Protein AF-A0A6I1W2P9-F1 (afdb_monomer_lite)

Radius of gyration: 12.41 Å; chains: 1; bounding box: 27×27×30 Å

Secondary structure (DSSP, 8-state):
--S-GGGS-HHHHHHHHHSSEEEES-HHHHHHHHHHTT--PPEEE--GGGHHHHHHHHHHHHHTT--EEEE-SSSSTT-

Sequence (79 aa):
PIGNLDDISARALKVLREVSLIAAEDTRHSLRLMQHFGIATPLGACHEHNERDEGNRFIQRLLAGEDVALISDAGTPLI

Foldseek 3Di:
DAPDLVPDDPVNLVLLQQFQEEEEQDPVLVVVSCVVSVRPRYYDYDYPVPCVPVVVVVVVCVVVVTGYHYDYSDDDPPD

Structure (mmCIF, N/CA/C/O backbone):
data_AF-A0A6I1W2P9-F1
#
_entry.id   AF-A0A6I1W2P9-F1
#
loop_
_atom_site.group_PDB
_atom_site.id
_atom_site.type_symbol
_atom_site.label_atom_id
_atom_site.label_alt_id
_atom_site.label_comp_id
_atom_site.label_asym_id
_atom_site.label_entity_id
_atom_site.label_seq_id
_atom_site.pdbx_PDB_ins_code
_atom_site.Cartn_x
_atom_site.Cartn_y
_atom_site.Cartn_z
_atom_site.occupancy
_atom_site.B_iso_or_equiv
_atom_site.auth_seq_id
_atom_site.auth_comp_id
_atom_site.auth_asym_id
_atom_site.auth_atom_id
_atom_site.pdbx_PDB_model_num
ATOM 1 N N . PRO A 1 1 ? 8.640 2.584 -4.935 1.00 83.50 1 PRO A N 1
ATOM 2 C CA . PRO A 1 1 ? 9.998 2.182 -5.388 1.00 83.50 1 PRO A CA 1
ATOM 3 C C . PRO A 1 1 ? 10.963 3.367 -5.341 1.00 83.50 1 PRO A C 1
ATOM 5 O O . PRO A 1 1 ? 10.482 4.494 -5.324 1.00 83.50 1 PRO A O 1
ATOM 8 N N . ILE A 1 2 ? 12.281 3.150 -5.322 1.00 83.44 2 ILE A N 1
ATOM 9 C CA . ILE A 1 2 ? 13.270 4.246 -5.281 1.00 83.44 2 ILE A CA 1
ATOM 10 C C . ILE A 1 2 ? 13.720 4.563 -6.715 1.00 83.44 2 ILE A C 1
ATOM 12 O O . ILE A 1 2 ? 14.835 4.263 -7.126 1.00 83.44 2 ILE A O 1
ATOM 16 N N . GLY A 1 3 ? 12.803 5.120 -7.507 1.00 83.00 3 GLY A N 1
ATOM 17 C CA . GLY A 1 3 ? 13.061 5.561 -8.883 1.00 83.00 3 GLY A CA 1
ATOM 18 C C . GLY A 1 3 ? 12.524 4.627 -9.968 1.00 83.00 3 GLY A C 1
ATOM 19 O O . GLY A 1 3 ? 11.804 5.095 -10.845 1.00 83.00 3 GLY A O 1
ATOM 20 N N . ASN A 1 4 ? 12.807 3.323 -9.909 1.00 88.38 4 ASN A N 1
ATOM 21 C CA . ASN A 1 4 ? 12.315 2.374 -10.914 1.00 88.38 4 ASN A CA 1
ATOM 22 C C . ASN A 1 4 ? 10.972 1.752 -10.500 1.00 88.38 4 ASN A C 1
ATOM 24 O O . ASN A 1 4 ? 10.883 1.087 -9.471 1.00 88.38 4 ASN A O 1
ATOM 28 N N . LEU A 1 5 ? 9.922 1.952 -11.301 1.00 88.88 5 LEU A N 1
ATOM 29 C CA . LEU A 1 5 ? 8.580 1.438 -11.001 1.00 88.88 5 LEU A CA 1
ATOM 30 C C . LEU A 1 5 ? 8.532 -0.095 -10.974 1.00 88.88 5 LEU A C 1
ATOM 32 O O . LEU A 1 5 ? 7.815 -0.646 -10.139 1.00 88.88 5 LEU A O 1
ATOM 36 N N . ASP A 1 6 ? 9.347 -0.764 -11.792 1.00 90.31 6 ASP A N 1
ATOM 37 C CA . ASP A 1 6 ? 9.389 -2.229 -11.895 1.00 90.31 6 ASP A CA 1
ATOM 38 C C . ASP A 1 6 ? 9.972 -2.914 -10.649 1.00 90.31 6 ASP A C 1
ATOM 40 O O . ASP A 1 6 ? 9.797 -4.117 -10.461 1.00 90.31 6 ASP A O 1
ATOM 44 N N . ASP A 1 7 ? 10.606 -2.157 -9.748 1.00 92.06 7 ASP A N 1
ATOM 45 C CA . ASP A 1 7 ? 11.132 -2.698 -8.492 1.00 92.06 7 ASP A CA 1
ATOM 46 C C . ASP A 1 7 ? 10.018 -2.957 -7.457 1.00 92.06 7 ASP A C 1
ATOM 48 O O . ASP A 1 7 ? 10.273 -3.477 -6.365 1.00 92.06 7 ASP A O 1
ATOM 52 N N . ILE A 1 8 ? 8.765 -2.580 -7.747 1.00 93.56 8 ILE A N 1
ATOM 53 C CA . ILE A 1 8 ? 7.648 -2.905 -6.862 1.00 93.56 8 ILE A CA 1
ATOM 54 C C . ILE A 1 8 ? 7.369 -4.413 -6.883 1.00 93.56 8 ILE A C 1
ATOM 56 O O . ILE A 1 8 ? 7.169 -5.036 -7.922 1.00 93.56 8 ILE A O 1
ATOM 60 N N . SER A 1 9 ? 7.314 -5.027 -5.702 1.00 94.81 9 SER A N 1
ATOM 61 C CA . SER A 1 9 ? 7.020 -6.459 -5.624 1.00 94.81 9 SER A CA 1
ATOM 62 C C . SER A 1 9 ? 5.568 -6.769 -6.012 1.00 94.81 9 SER A C 1
ATOM 64 O O . SER A 1 9 ? 4.643 -6.024 -5.675 1.00 94.81 9 SER A O 1
ATOM 66 N N . ALA A 1 10 ? 5.340 -7.945 -6.604 1.00 96.25 10 ALA A N 1
ATOM 67 C CA . ALA A 1 10 ? 3.991 -8.448 -6.884 1.00 96.25 10 ALA A CA 1
ATOM 68 C C . ALA A 1 10 ? 3.106 -8.511 -5.622 1.00 96.25 10 ALA A C 1
ATOM 70 O O . ALA A 1 10 ? 1.905 -8.255 -5.683 1.00 96.25 10 ALA A O 1
ATOM 71 N N . ARG A 1 11 ? 3.703 -8.796 -4.454 1.00 96.81 11 ARG A N 1
ATOM 72 C CA . ARG A 1 11 ? 2.994 -8.782 -3.167 1.00 96.81 11 ARG A CA 1
ATOM 73 C C . ARG A 1 11 ? 2.530 -7.377 -2.787 1.00 96.81 11 ARG A C 1
ATOM 75 O O . ARG A 1 11 ? 1.401 -7.239 -2.335 1.00 96.81 11 ARG A O 1
ATOM 82 N N . ALA A 1 12 ? 3.363 -6.354 -2.977 1.00 95.81 12 ALA A N 1
ATOM 83 C CA . ALA A 1 12 ? 2.969 -4.973 -2.705 1.00 95.81 12 ALA A CA 1
ATOM 84 C C . ALA A 1 12 ? 1.798 -4.556 -3.605 1.00 95.81 12 ALA A C 1
ATOM 86 O O . ALA A 1 12 ? 0.804 -4.047 -3.102 1.00 95.81 12 ALA A O 1
ATOM 87 N N . LEU A 1 13 ? 1.860 -4.865 -4.905 1.00 96.88 13 LEU A N 1
ATOM 88 C CA . LEU A 1 13 ? 0.751 -4.600 -5.829 1.00 96.88 13 LEU A CA 1
ATOM 89 C C . LEU A 1 13 ? -0.544 -5.299 -5.408 1.00 96.88 13 LEU A C 1
ATOM 91 O O . LEU A 1 13 ? -1.608 -4.688 -5.466 1.00 96.88 13 LEU A O 1
ATOM 95 N N . LYS A 1 14 ? -0.457 -6.563 -4.976 1.00 98.12 14 LYS A N 1
ATOM 96 C CA . LYS A 1 14 ? -1.608 -7.315 -4.468 1.00 98.12 14 LYS A CA 1
ATOM 97 C C . LYS A 1 14 ? -2.220 -6.627 -3.246 1.00 98.12 14 LYS A C 1
ATOM 99 O O . LYS A 1 14 ? -3.401 -6.307 -3.270 1.00 98.12 14 LYS A O 1
ATOM 104 N N . VAL A 1 15 ? -1.408 -6.337 -2.229 1.00 98.00 15 VAL A N 1
ATOM 105 C CA . VAL A 1 15 ? -1.866 -5.681 -0.994 1.00 98.00 15 VAL A CA 1
ATOM 106 C C . VAL A 1 15 ? -2.524 -4.338 -1.309 1.00 98.00 15 VAL A C 1
ATOM 108 O O . VAL A 1 15 ? -3.653 -4.102 -0.898 1.00 98.00 15 VAL A O 1
ATOM 111 N N . LEU A 1 16 ? -1.879 -3.485 -2.107 1.00 97.56 16 LEU A N 1
ATOM 112 C CA . LEU A 1 16 ? -2.409 -2.159 -2.440 1.00 97.56 16 LEU A CA 1
ATOM 113 C C . LEU A 1 16 ? -3.748 -2.213 -3.193 1.00 97.56 16 LEU A C 1
ATOM 115 O O . LEU A 1 16 ? -4.511 -1.256 -3.122 1.00 97.56 16 LEU A O 1
ATOM 119 N N . ARG A 1 17 ? -4.057 -3.314 -3.891 1.00 97.94 17 ARG A N 1
ATOM 120 C CA . ARG A 1 17 ? -5.350 -3.536 -4.562 1.00 97.94 17 ARG A CA 1
ATOM 121 C C . ARG A 1 17 ? -6.440 -4.092 -3.645 1.00 97.94 17 ARG A C 1
ATOM 123 O O . ARG A 1 17 ? -7.610 -3.937 -3.972 1.00 97.94 17 ARG A O 1
ATOM 130 N N . GLU A 1 18 ? -6.067 -4.777 -2.569 1.00 97.75 18 GLU A N 1
ATOM 131 C CA . GLU A 1 18 ? -6.997 -5.494 -1.685 1.00 97.75 18 GLU A CA 1
ATOM 132 C C . GLU A 1 18 ? -7.390 -4.678 -0.448 1.00 97.75 18 GLU A C 1
ATOM 134 O O . GLU A 1 18 ? -8.500 -4.836 0.056 1.00 97.75 18 GLU A O 1
ATOM 139 N N . VAL A 1 19 ? -6.509 -3.795 0.033 1.00 97.94 19 VAL A N 1
ATOM 140 C CA . VAL A 1 19 ? -6.805 -2.947 1.196 1.00 97.94 19 VAL A CA 1
ATOM 141 C C . VAL A 1 19 ? -7.934 -1.958 0.911 1.00 97.94 19 VAL A C 1
ATOM 143 O O . VAL A 1 19 ? -8.135 -1.507 -0.214 1.00 97.94 19 VAL A O 1
ATOM 146 N N . SER A 1 20 ? -8.647 -1.558 1.961 1.00 96.94 20 SER A N 1
ATOM 147 C CA . SER A 1 20 ? -9.750 -0.593 1.865 1.00 96.94 20 SER A CA 1
ATOM 148 C C . SER A 1 20 ? -9.262 0.860 1.795 1.00 96.94 20 SER A C 1
ATOM 150 O O . SER A 1 20 ? -10.035 1.770 1.474 1.00 96.94 20 SER A O 1
ATOM 152 N N . LEU A 1 21 ? -7.993 1.108 2.133 1.00 95.69 21 LEU A N 1
ATOM 153 C CA . LEU A 1 21 ? -7.350 2.419 2.079 1.00 95.69 21 LEU A CA 1
ATOM 154 C C . LEU A 1 21 ? -5.840 2.296 1.936 1.00 95.69 21 LEU A C 1
ATOM 156 O O . LEU A 1 21 ? -5.219 1.441 2.566 1.00 95.69 21 LEU A O 1
ATOM 160 N N . ILE A 1 22 ? -5.251 3.239 1.210 1.00 95.75 22 ILE A N 1
ATOM 161 C CA . ILE A 1 22 ? -3.813 3.481 1.223 1.00 95.75 22 ILE A CA 1
ATOM 162 C C . ILE A 1 22 ? -3.561 4.807 1.945 1.00 95.75 22 ILE A C 1
ATOM 164 O O . ILE A 1 22 ? -3.907 5.874 1.442 1.00 95.75 22 ILE A O 1
ATOM 168 N N . ALA A 1 23 ? -2.975 4.742 3.135 1.00 93.31 23 ALA A N 1
ATOM 169 C CA . ALA A 1 23 ? -2.398 5.886 3.820 1.00 93.31 23 ALA A CA 1
ATOM 170 C C . ALA A 1 23 ? -1.038 6.204 3.183 1.00 93.31 23 ALA A C 1
ATOM 172 O O . ALA A 1 23 ? -0.157 5.346 3.134 1.00 93.31 23 ALA A O 1
ATOM 173 N N . ALA A 1 24 ? -0.877 7.415 2.663 1.00 91.62 24 ALA A N 1
ATOM 174 C CA . ALA A 1 24 ? 0.320 7.838 1.948 1.00 91.62 24 ALA A CA 1
ATOM 175 C C . ALA A 1 24 ? 0.889 9.124 2.540 1.00 91.62 24 ALA A C 1
ATOM 177 O O . ALA A 1 24 ? 0.119 10.022 2.886 1.00 91.62 24 ALA A O 1
ATOM 178 N N . GLU A 1 25 ? 2.219 9.210 2.589 1.00 87.81 25 GLU A N 1
ATOM 179 C CA . GLU A 1 25 ? 2.942 10.433 2.940 1.00 87.81 25 GLU A CA 1
ATOM 180 C C . GLU A 1 25 ? 2.587 11.556 1.961 1.00 87.81 25 GLU A C 1
ATOM 182 O O . GLU A 1 25 ? 1.804 12.405 2.346 1.00 87.81 25 GLU A O 1
ATOM 187 N N . ASP A 1 26 ? 2.989 11.540 0.683 1.00 88.94 26 ASP A N 1
ATOM 188 C CA . ASP A 1 26 ? 2.439 12.444 -0.341 1.00 88.94 26 ASP A CA 1
ATOM 189 C C . ASP A 1 26 ? 1.454 11.709 -1.269 1.00 88.94 26 ASP A C 1
ATOM 191 O O . ASP A 1 26 ? 1.802 10.887 -2.130 1.00 88.94 26 ASP A O 1
ATOM 195 N N . THR A 1 27 ? 0.169 12.052 -1.141 1.00 91.19 27 THR A N 1
ATOM 196 C CA . THR A 1 27 ? -0.900 11.495 -1.987 1.00 91.19 27 THR A CA 1
ATOM 197 C C . THR A 1 27 ? -0.752 11.860 -3.465 1.00 91.19 27 THR A C 1
ATOM 199 O O . THR A 1 27 ? -1.164 11.080 -4.322 1.00 91.19 27 THR A O 1
ATOM 202 N N . ARG A 1 28 ? -0.133 12.997 -3.807 1.00 90.19 28 ARG A N 1
ATOM 203 C CA . ARG A 1 28 ? 0.082 13.431 -5.199 1.00 90.19 28 ARG A CA 1
ATOM 204 C C . ARG A 1 28 ? 1.167 12.599 -5.867 1.00 90.19 28 ARG A C 1
ATOM 206 O O . ARG A 1 28 ? 1.029 12.257 -7.043 1.00 90.19 28 ARG A O 1
ATOM 213 N N . HIS A 1 29 ? 2.225 12.263 -5.127 1.00 89.81 29 HIS A N 1
ATOM 214 C CA . HIS A 1 29 ? 3.262 11.349 -5.602 1.00 89.81 29 HIS A CA 1
ATOM 215 C C . HIS A 1 29 ? 2.682 9.942 -5.766 1.00 89.81 29 HIS A C 1
ATOM 217 O O . HIS A 1 29 ? 2.747 9.346 -6.846 1.00 89.81 29 HIS A O 1
ATOM 223 N N . SER A 1 30 ? 2.025 9.455 -4.715 1.00 92.81 30 SER A N 1
ATOM 224 C CA . SER A 1 30 ? 1.434 8.118 -4.664 1.00 92.81 30 SER A CA 1
ATOM 225 C C . SER A 1 30 ? 0.364 7.897 -5.734 1.00 92.81 30 SER A C 1
ATOM 227 O O . SER A 1 30 ? 0.282 6.810 -6.303 1.00 92.81 30 SER A O 1
ATOM 229 N N . LEU A 1 31 ? -0.409 8.928 -6.093 1.00 94.31 31 LEU A N 1
ATOM 230 C CA . LEU A 1 31 ? -1.419 8.841 -7.149 1.00 94.31 31 LEU A CA 1
ATOM 231 C C . LEU A 1 31 ? -0.822 8.420 -8.497 1.00 94.31 31 LEU A C 1
ATOM 233 O O . LEU A 1 31 ? -1.436 7.630 -9.211 1.00 94.31 31 LEU A O 1
ATOM 237 N N . ARG A 1 32 ? 0.383 8.888 -8.841 1.00 92.62 32 ARG A N 1
ATOM 238 C CA . ARG A 1 32 ? 1.051 8.499 -10.096 1.00 92.62 32 ARG A CA 1
ATOM 239 C C . ARG A 1 32 ? 1.413 7.018 -10.100 1.00 92.62 32 ARG A C 1
ATOM 241 O O . ARG A 1 32 ? 1.206 6.343 -11.105 1.00 92.62 32 ARG A O 1
ATOM 248 N N . LEU A 1 33 ? 1.905 6.511 -8.968 1.00 93.19 33 LEU A N 1
ATOM 249 C CA . LEU A 1 33 ? 2.193 5.090 -8.782 1.00 93.19 33 LEU A CA 1
ATOM 250 C C . LEU A 1 33 ? 0.910 4.255 -8.925 1.00 93.19 33 LEU A C 1
ATOM 252 O O . LEU A 1 33 ? 0.905 3.252 -9.636 1.00 93.19 33 LEU A O 1
ATOM 256 N N . MET A 1 34 ? -0.189 4.698 -8.308 1.00 96.31 34 MET A N 1
ATOM 257 C CA . MET A 1 34 ? -1.478 4.006 -8.396 1.00 96.31 34 MET A CA 1
ATOM 258 C C . MET A 1 34 ? -2.007 3.980 -9.831 1.00 96.31 34 MET A C 1
ATOM 260 O O . MET A 1 34 ? -2.413 2.925 -10.314 1.00 96.31 34 MET A O 1
ATOM 264 N N . GLN A 1 35 ? -1.946 5.110 -10.539 1.00 95.56 35 GLN A N 1
ATOM 265 C CA . GLN A 1 35 ? -2.359 5.213 -11.940 1.00 95.56 35 GLN A CA 1
ATOM 266 C C . GLN A 1 35 ? -1.531 4.304 -12.852 1.00 95.56 35 GLN A C 1
ATOM 268 O O . GLN A 1 35 ? -2.104 3.607 -13.686 1.00 95.56 35 GLN A O 1
ATOM 273 N N . HIS A 1 36 ? -0.208 4.265 -12.665 1.00 95.19 36 HIS A N 1
ATOM 274 C CA . HIS A 1 36 ? 0.680 3.407 -13.449 1.00 95.19 36 HIS A CA 1
ATOM 275 C C . HIS A 1 36 ? 0.302 1.923 -13.329 1.00 95.19 36 HIS A C 1
ATOM 277 O O . HIS A 1 36 ? 0.275 1.208 -14.326 1.00 95.19 36 HIS A O 1
ATOM 283 N N . PHE A 1 37 ? -0.050 1.473 -12.122 1.00 96.19 37 PHE A N 1
ATOM 284 C CA . PHE A 1 37 ? -0.429 0.084 -11.862 1.00 96.19 37 PHE A CA 1
ATOM 285 C C . PHE A 1 37 ? -1.937 -0.186 -11.927 1.00 96.19 37 PHE A C 1
ATOM 287 O O . PHE A 1 37 ? -2.354 -1.303 -11.618 1.00 96.19 37 PHE A O 1
ATOM 294 N N . GLY A 1 38 ? -2.766 0.790 -12.313 1.00 97.00 38 GLY A N 1
ATOM 295 C CA . GLY A 1 38 ? -4.225 0.641 -12.382 1.00 97.00 38 GLY A CA 1
ATOM 296 C C . GLY A 1 38 ? -4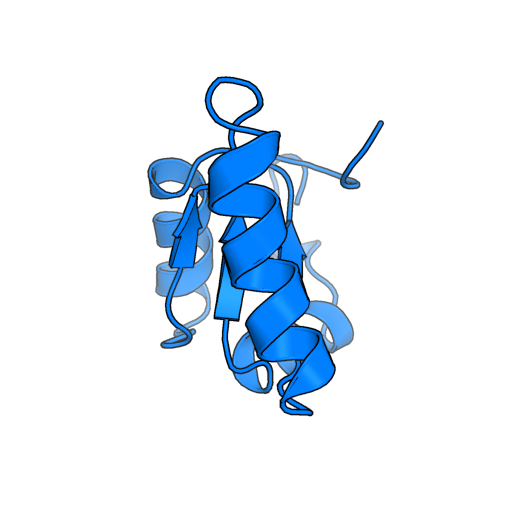.874 0.290 -11.037 1.00 97.00 38 GLY A C 1
ATOM 297 O O . GLY A 1 38 ? -5.797 -0.523 -10.990 1.00 97.00 38 GLY A O 1
ATOM 298 N N . ILE A 1 39 ? -4.356 0.839 -9.938 1.00 97.75 39 ILE A N 1
ATOM 299 C CA . ILE A 1 39 ? -4.873 0.627 -8.582 1.00 97.75 39 ILE A CA 1
ATOM 300 C C . ILE A 1 39 ? -5.935 1.694 -8.296 1.00 97.75 39 ILE A C 1
ATOM 302 O O . ILE A 1 39 ? -5.650 2.887 -8.358 1.00 97.75 39 ILE A O 1
ATOM 306 N N . ALA A 1 40 ? -7.161 1.260 -7.992 1.00 97.44 40 ALA A N 1
ATOM 307 C CA . ALA A 1 40 ? -8.308 2.142 -7.738 1.00 97.44 40 ALA A CA 1
ATOM 308 C C . ALA A 1 40 ? -8.564 2.414 -6.244 1.00 97.44 40 ALA A C 1
ATOM 310 O O . ALA A 1 40 ? -9.491 3.144 -5.894 1.00 97.44 40 ALA A O 1
ATOM 311 N N . THR A 1 41 ? -7.767 1.810 -5.366 1.00 97.81 41 THR A N 1
ATOM 312 C CA . THR A 1 41 ? -7.890 1.937 -3.915 1.00 97.81 41 THR A CA 1
ATOM 313 C C . THR A 1 41 ? -7.754 3.399 -3.476 1.00 97.81 41 THR A C 1
ATOM 315 O O . THR A 1 41 ? -6.827 4.083 -3.921 1.00 97.81 41 THR A O 1
ATOM 318 N N . PRO A 1 42 ? -8.650 3.907 -2.610 1.00 95.81 42 PRO A N 1
ATOM 319 C CA . PRO A 1 42 ? -8.623 5.303 -2.196 1.00 95.81 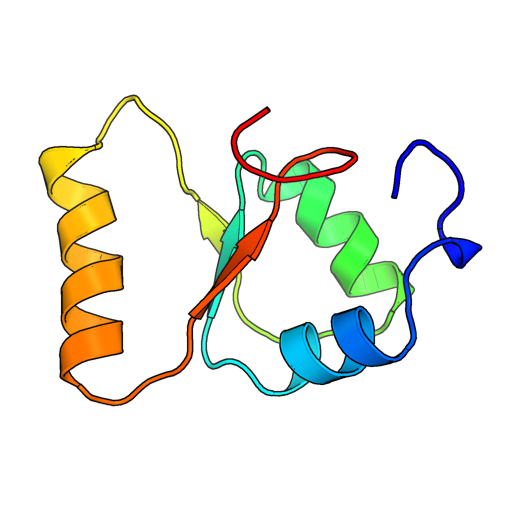42 PRO A CA 1
ATOM 320 C C . PRO A 1 42 ? -7.360 5.644 -1.397 1.00 95.81 42 PRO A C 1
ATOM 322 O O . PRO A 1 42 ? -6.917 4.875 -0.541 1.00 95.81 42 PRO A O 1
ATOM 325 N N . LEU A 1 43 ? -6.824 6.840 -1.652 1.00 94.44 43 LEU A N 1
ATOM 326 C CA . LEU A 1 43 ? -5.679 7.408 -0.941 1.00 94.44 43 LEU A CA 1
ATOM 327 C C . LEU A 1 43 ? -6.144 8.317 0.203 1.00 94.44 43 LEU A C 1
ATOM 329 O O . LEU A 1 43 ? -7.049 9.134 0.038 1.00 94.44 43 LEU A O 1
ATOM 333 N N . GLY A 1 44 ? -5.497 8.195 1.358 1.00 91.31 44 GLY A N 1
ATOM 334 C CA . GLY A 1 44 ? -5.613 9.110 2.486 1.00 91.31 44 GLY A CA 1
ATOM 335 C C . GLY A 1 44 ? -4.253 9.713 2.810 1.00 91.31 44 GLY A C 1
ATOM 336 O O . GLY A 1 44 ? -3.268 8.986 2.881 1.00 91.31 44 GLY A O 1
ATOM 337 N N . ALA A 1 45 ? -4.194 11.028 3.009 1.00 89.06 45 ALA A N 1
ATOM 338 C CA . ALA A 1 45 ? -2.963 11.682 3.431 1.00 89.06 45 ALA A CA 1
ATOM 339 C C . ALA A 1 45 ? -2.622 11.304 4.878 1.00 89.06 45 ALA A C 1
ATOM 341 O O . ALA A 1 45 ? -3.488 11.341 5.752 1.00 89.06 45 ALA A O 1
ATOM 342 N N . CYS A 1 46 ? -1.365 10.947 5.111 1.00 81.38 46 CYS A N 1
ATOM 343 C CA . CYS A 1 46 ? -0.802 10.653 6.418 1.00 81.38 46 CYS A CA 1
ATOM 344 C C . CYS A 1 46 ? 0.355 11.631 6.655 1.00 81.38 46 CYS A C 1
ATOM 346 O O . CYS A 1 46 ? 1.499 11.333 6.328 1.00 81.38 46 CYS A O 1
ATOM 348 N N . HIS A 1 47 ? 0.043 12.826 7.165 1.00 71.50 47 HIS A N 1
ATOM 349 C CA . HIS A 1 47 ? 1.033 13.867 7.453 1.00 71.50 47 HIS A CA 1
ATOM 350 C C . HIS A 1 47 ? 1.108 14.159 8.957 1.00 71.50 47 HIS A C 1
ATOM 352 O O . HIS A 1 47 ? 0.077 14.244 9.629 1.00 71.50 47 HIS A O 1
ATOM 358 N N . GLU A 1 48 ? 2.319 14.413 9.456 1.00 58.34 48 GLU A N 1
ATOM 359 C CA . GLU A 1 48 ? 2.624 14.697 10.870 1.00 58.34 48 GLU A CA 1
ATOM 360 C C . GLU A 1 48 ? 1.896 15.933 11.439 1.00 58.34 48 GLU A C 1
ATOM 362 O O . GLU A 1 48 ? 1.737 16.080 12.647 1.00 58.34 48 GLU A O 1
ATOM 367 N N . HIS A 1 49 ? 1.384 16.836 10.597 1.00 54.16 49 HIS A N 1
ATOM 368 C CA . HIS A 1 49 ? 0.709 18.054 11.066 1.00 54.16 49 HIS A CA 1
ATOM 369 C C . HIS A 1 49 ? -0.691 17.834 11.661 1.00 54.16 49 HIS A C 1
ATOM 371 O O . HIS A 1 49 ? -1.291 18.798 12.131 1.00 54.16 49 HIS A O 1
ATOM 377 N N . ASN A 1 50 ? -1.203 16.597 11.680 1.00 53.12 50 ASN A N 1
ATOM 378 C CA . ASN A 1 50 ? -2.512 16.272 12.258 1.00 53.12 50 ASN A CA 1
ATOM 379 C C . ASN A 1 50 ? -2.540 14.905 12.984 1.00 53.12 50 ASN A C 1
ATOM 381 O O . ASN A 1 50 ? -3.573 14.235 13.008 1.00 53.12 50 ASN A O 1
ATOM 385 N N . GLU A 1 51 ? -1.414 14.478 13.575 1.00 54.50 51 GLU A N 1
ATOM 386 C CA . GLU A 1 51 ? -1.203 13.133 14.157 1.00 54.50 51 GLU A CA 1
ATOM 387 C C . GLU A 1 51 ? 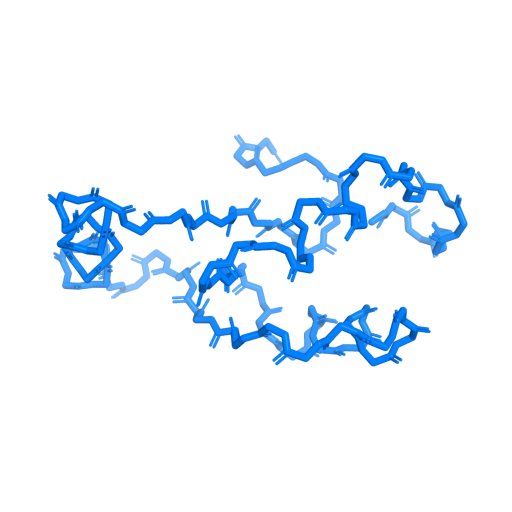-2.336 12.624 15.060 1.00 54.50 51 GLU A C 1
ATOM 389 O O . GLU A 1 51 ? -2.697 11.447 14.995 1.00 54.50 51 GLU A O 1
ATOM 394 N N . ARG A 1 52 ? -2.923 13.493 15.894 1.00 57.94 52 ARG A N 1
ATOM 395 C CA . ARG A 1 52 ? -4.008 13.090 16.802 1.00 57.94 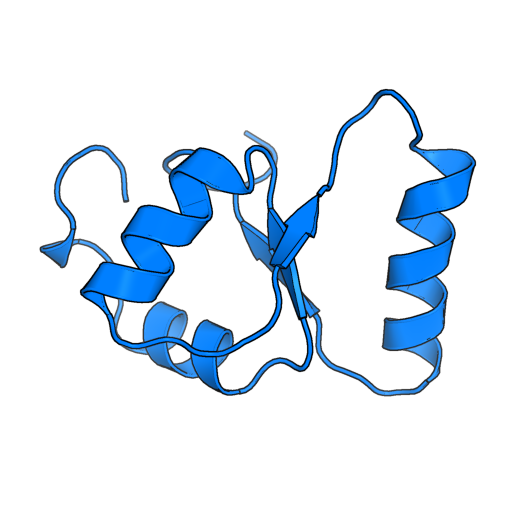52 ARG A CA 1
ATOM 396 C C . ARG A 1 52 ? -5.339 12.856 16.093 1.00 57.94 52 ARG A C 1
ATOM 398 O O . ARG A 1 52 ? -6.066 11.956 16.502 1.00 57.94 52 ARG A O 1
ATOM 405 N N . ASP A 1 53 ? -5.649 13.608 15.044 1.00 61.78 53 ASP A N 1
ATOM 406 C CA . ASP A 1 53 ? -6.965 13.552 14.399 1.00 61.78 53 ASP A CA 1
ATOM 407 C C . ASP A 1 53 ? -6.980 12.587 13.201 1.00 61.78 53 ASP A C 1
ATOM 409 O O . ASP A 1 53 ? -7.894 11.769 13.080 1.00 61.78 53 ASP A O 1
ATOM 413 N N . GLU A 1 54 ? -5.938 12.581 12.363 1.00 66.00 54 GLU A N 1
ATOM 414 C CA . GLU A 1 54 ? -5.846 11.658 11.216 1.00 66.00 54 GLU A CA 1
ATOM 415 C C . GLU A 1 54 ? -5.443 10.239 11.636 1.00 66.00 54 GLU A C 1
ATOM 417 O O . GLU A 1 54 ? -5.979 9.262 11.105 1.00 66.00 54 GLU A O 1
ATOM 422 N N . GLY A 1 55 ? -4.574 10.098 12.645 1.00 71.62 55 GLY A N 1
ATOM 423 C CA . GLY A 1 55 ? -4.219 8.789 13.200 1.00 71.62 55 GLY A CA 1
ATOM 424 C C . GLY A 1 55 ? -5.444 8.057 13.749 1.00 71.62 55 GLY A C 1
ATOM 425 O O . GLY A 1 55 ? -5.645 6.871 13.479 1.00 71.62 55 GLY A O 1
ATOM 426 N N . ASN A 1 56 ? -6.334 8.790 14.427 1.00 79.31 56 ASN A N 1
ATOM 427 C CA . ASN A 1 56 ? -7.596 8.248 14.922 1.00 79.31 56 ASN A CA 1
ATOM 428 C C . ASN A 1 56 ? -8.488 7.724 13.792 1.00 79.31 56 ASN A C 1
ATOM 430 O O . ASN A 1 56 ? -9.097 6.668 13.951 1.00 79.31 56 ASN A O 1
ATOM 434 N N . ARG A 1 57 ? -8.539 8.391 12.633 1.00 83.94 57 ARG A N 1
ATOM 435 C CA . ARG A 1 57 ? -9.325 7.919 11.483 1.00 83.94 57 ARG A CA 1
ATOM 436 C C . ARG A 1 57 ? -8.843 6.559 10.980 1.00 83.94 57 ARG A C 1
ATOM 438 O O . ARG A 1 57 ? -9.671 5.686 10.722 1.00 83.94 57 ARG A O 1
ATOM 445 N N . PHE A 1 58 ? -7.531 6.354 10.864 1.00 87.12 58 PHE A N 1
ATOM 446 C CA . PHE A 1 58 ? -6.982 5.054 10.463 1.00 87.12 58 PHE A CA 1
ATOM 447 C C . PHE A 1 58 ? -7.225 3.986 11.531 1.00 87.12 58 PHE A C 1
ATOM 449 O O . PHE A 1 58 ? -7.668 2.890 11.199 1.00 87.12 58 PHE A O 1
ATOM 456 N N . ILE A 1 59 ? -7.024 4.323 12.810 1.00 88.38 59 ILE A N 1
ATOM 457 C CA . ILE A 1 59 ? -7.286 3.418 13.938 1.00 88.38 59 ILE A CA 1
ATOM 458 C C . ILE A 1 59 ? -8.749 2.965 13.952 1.00 88.38 59 ILE A C 1
ATOM 460 O O . ILE A 1 59 ? -9.007 1.777 14.106 1.00 88.38 59 ILE A O 1
ATOM 464 N N . GLN A 1 60 ? -9.712 3.869 13.750 1.00 90.81 60 GLN A N 1
ATOM 465 C CA . GLN A 1 60 ? -11.131 3.500 13.706 1.00 90.81 60 GLN A CA 1
ATOM 466 C C . GLN A 1 60 ? -11.444 2.519 12.570 1.00 90.81 60 GLN A C 1
ATOM 468 O O . GLN A 1 60 ? -12.206 1.580 12.779 1.00 90.81 60 GLN A O 1
ATOM 473 N N . ARG A 1 61 ? -10.827 2.681 11.392 1.00 91.44 61 ARG A N 1
ATOM 474 C CA . ARG A 1 61 ? -10.997 1.738 10.272 1.00 91.44 61 ARG A CA 1
ATOM 475 C C . ARG A 1 61 ? -10.393 0.370 10.577 1.00 91.44 61 ARG A C 1
ATOM 477 O O . ARG A 1 61 ? -11.051 -0.643 10.365 1.00 91.44 61 ARG A O 1
ATOM 484 N N . LEU A 1 62 ? -9.195 0.345 11.161 1.00 92.25 62 LEU A N 1
ATOM 485 C CA . LEU A 1 62 ? -8.560 -0.894 11.618 1.00 92.25 62 LEU A CA 1
ATOM 486 C C . LEU A 1 62 ? -9.416 -1.608 12.680 1.00 92.25 62 LEU A C 1
ATOM 488 O O . LEU A 1 62 ? -9.626 -2.814 12.597 1.00 92.25 62 LEU A O 1
ATOM 492 N N . LEU A 1 63 ? -9.964 -0.870 13.654 1.00 94.00 63 LEU A N 1
ATOM 493 C CA . LEU A 1 63 ? -10.863 -1.416 14.681 1.00 94.00 63 LEU A CA 1
ATOM 494 C C . LEU A 1 63 ? -12.20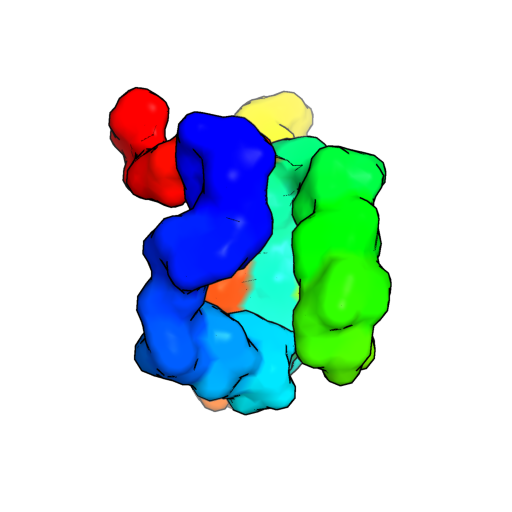3 -1.900 14.107 1.00 94.00 63 LEU A C 1
ATOM 496 O O . LEU A 1 63 ? -12.802 -2.818 14.664 1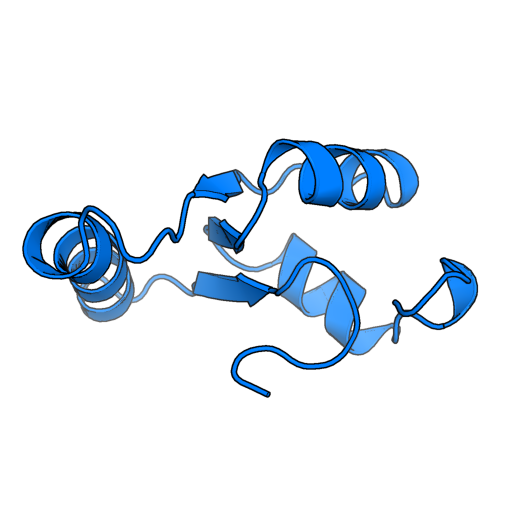.00 94.00 63 LEU A O 1
ATOM 500 N N . ALA A 1 64 ? -12.660 -1.322 12.994 1.00 95.38 64 ALA A N 1
ATOM 501 C CA . ALA A 1 64 ? -13.821 -1.791 12.240 1.00 95.38 64 ALA A CA 1
ATOM 502 C C . ALA A 1 64 ? -13.534 -3.050 11.393 1.00 95.38 64 ALA A C 1
ATOM 504 O O . ALA A 1 64 ? -14.452 -3.585 10.772 1.00 95.38 64 ALA A O 1
ATOM 505 N N . GLY A 1 65 ? -12.292 -3.549 11.392 1.00 94.75 65 GLY A N 1
ATOM 506 C CA . GLY A 1 65 ? -11.878 -4.744 10.655 1.00 94.75 65 GLY A CA 1
ATOM 507 C C . GLY A 1 65 ? -11.480 -4.478 9.203 1.00 94.75 65 GLY A C 1
ATOM 508 O O . GLY A 1 65 ? -11.396 -5.421 8.421 1.00 94.75 65 GLY A O 1
ATOM 509 N N . GLU A 1 66 ? -11.257 -3.217 8.826 1.00 96.50 66 GLU A N 1
ATOM 510 C CA . GLU A 1 66 ? -10.760 -2.867 7.499 1.00 96.50 66 GLU A CA 1
ATOM 511 C C . GLU A 1 66 ? -9.233 -2.913 7.442 1.00 96.50 66 GLU A C 1
ATOM 513 O O . GLU A 1 66 ? -8.547 -2.436 8.347 1.00 96.50 66 GLU A O 1
ATOM 518 N N . ASP A 1 67 ? -8.696 -3.388 6.320 1.00 96.81 67 ASP A N 1
ATOM 519 C CA . ASP A 1 67 ? -7.262 -3.336 6.059 1.00 96.81 67 ASP A CA 1
ATOM 520 C C . ASP A 1 67 ? -6.844 -1.966 5.503 1.00 96.81 67 ASP A C 1
ATOM 522 O O . ASP A 1 67 ? -7.463 -1.429 4.576 1.00 96.81 67 ASP A O 1
ATOM 526 N N . VAL A 1 68 ? -5.746 -1.422 6.035 1.00 95.00 68 VAL A N 1
ATOM 527 C CA . VAL A 1 68 ? -5.127 -0.162 5.596 1.00 95.00 68 VAL A CA 1
ATOM 528 C C . VAL A 1 68 ? -3.651 -0.411 5.287 1.00 95.00 68 VAL A C 1
ATOM 530 O O . VAL A 1 68 ? -2.918 -0.920 6.133 1.00 95.00 68 VAL A O 1
ATOM 533 N N . ALA A 1 69 ? -3.194 -0.032 4.092 1.00 95.12 69 ALA A N 1
ATOM 534 C CA . ALA A 1 69 ? -1.770 -0.036 3.753 1.00 95.12 69 ALA A CA 1
ATOM 535 C C . ALA A 1 69 ? -1.148 1.333 4.038 1.00 95.12 69 ALA A C 1
ATOM 537 O O . ALA A 1 69 ? -1.743 2.351 3.700 1.00 95.12 69 ALA A O 1
ATOM 538 N N . LEU A 1 70 ? 0.064 1.356 4.589 1.00 92.75 70 LEU A N 1
ATOM 539 C CA . LEU A 1 70 ? 0.871 2.567 4.744 1.00 92.75 70 LEU A CA 1
ATOM 540 C C . LEU A 1 70 ? 2.015 2.563 3.723 1.00 92.75 70 LEU A C 1
ATOM 542 O O . LEU A 1 70 ? 2.723 1.560 3.604 1.00 92.75 70 LEU A O 1
ATOM 546 N N . ILE A 1 71 ? 2.208 3.674 3.008 1.00 92.00 71 ILE A N 1
ATOM 547 C CA . ILE A 1 71 ? 3.305 3.872 2.049 1.00 92.00 71 ILE A CA 1
ATOM 548 C C . ILE A 1 71 ? 4.010 5.221 2.266 1.00 92.00 71 ILE A C 1
ATOM 550 O O . ILE A 1 71 ? 3.379 6.193 2.679 1.00 92.00 71 ILE A O 1
ATOM 554 N N . SER A 1 72 ? 5.305 5.275 1.949 1.00 87.81 72 SER A N 1
ATOM 555 C CA . SER A 1 72 ? 6.104 6.504 1.852 1.00 87.81 72 SER A CA 1
ATOM 556 C C . SER A 1 72 ? 6.341 6.885 0.390 1.00 87.81 72 SER A C 1
ATOM 558 O O . SER A 1 72 ? 6.093 6.087 -0.522 1.00 87.81 72 SER A O 1
ATOM 560 N N . ASP A 1 73 ? 6.853 8.094 0.166 1.00 77.94 73 ASP A N 1
ATOM 561 C CA . ASP A 1 73 ? 7.116 8.625 -1.177 1.00 77.94 73 ASP A CA 1
ATOM 562 C C . ASP A 1 73 ? 8.106 7.764 -1.973 1.00 77.94 73 ASP A C 1
ATOM 564 O O . ASP A 1 73 ? 7.941 7.541 -3.175 1.00 77.94 73 ASP A O 1
ATOM 568 N N . ALA A 1 74 ? 9.120 7.225 -1.299 1.00 72.56 74 ALA A N 1
ATOM 569 C CA . ALA A 1 74 ? 10.049 6.264 -1.867 1.00 72.56 74 ALA A CA 1
ATOM 570 C C . ALA A 1 74 ? 10.601 5.333 -0.782 1.00 72.56 74 ALA A C 1
ATOM 572 O O . ALA A 1 74 ? 10.819 5.731 0.357 1.00 72.56 74 ALA A O 1
ATOM 573 N N . GLY A 1 75 ? 10.891 4.087 -1.161 1.00 65.81 75 GLY A N 1
ATOM 574 C CA . GLY A 1 75 ? 11.545 3.129 -0.268 1.00 65.81 75 GLY A CA 1
ATOM 575 C C . GLY A 1 75 ? 10.616 2.539 0.793 1.00 65.81 75 GLY A C 1
ATOM 576 O O . GLY A 1 75 ? 9.524 2.071 0.468 1.00 65.81 75 GLY A O 1
ATOM 577 N N . THR A 1 76 ? 11.105 2.475 2.031 1.00 59.69 76 THR A N 1
ATOM 578 C CA . THR A 1 76 ? 10.437 1.811 3.156 1.00 59.69 76 THR A CA 1
ATOM 579 C C . THR A 1 76 ? 9.797 2.869 4.055 1.00 59.69 76 THR A C 1
ATOM 581 O O . THR A 1 76 ? 10.503 3.784 4.466 1.00 59.69 76 THR A O 1
ATOM 584 N N . PRO A 1 77 ? 8.504 2.758 4.397 1.00 61.88 77 PRO A N 1
ATOM 585 C CA . PRO A 1 77 ? 7.878 3.670 5.352 1.00 61.88 77 PRO A CA 1
ATOM 586 C C . PRO A 1 77 ? 8.602 3.679 6.709 1.00 61.88 77 PRO A C 1
ATOM 588 O O . PRO A 1 77 ? 9.074 2.629 7.148 1.00 61.88 77 PRO A O 1
ATOM 591 N N . LEU A 1 78 ? 8.599 4.832 7.393 1.00 55.16 78 LEU A N 1
ATOM 592 C CA . LEU A 1 78 ? 9.152 5.062 8.744 1.00 55.16 78 LEU A CA 1
ATOM 593 C C . LEU A 1 78 ? 10.694 5.060 8.881 1.00 55.16 78 LEU A C 1
ATOM 595 O O . LEU A 1 78 ? 11.186 4.990 10.010 1.00 55.16 78 LEU A O 1
ATOM 599 N N . ILE A 1 79 ? 11.455 5.132 7.779 1.00 45.28 79 ILE A N 1
ATOM 600 C CA . ILE A 1 79 ? 12.932 5.226 7.780 1.00 45.28 79 ILE A CA 1
ATOM 601 C C . ILE A 1 79 ? 13.398 6.390 6.911 1.00 45.28 79 ILE A C 1
ATOM 603 O O . ILE A 1 79 ? 12.879 6.506 5.780 1.00 45.28 79 ILE A O 1
#

pLDDT: mean 86.47, std 13.66, range [45.28, 98.12]